Protein AF-A0A4P6ZJD6-F1 (afdb_monomer)

Sequence (108 aa):
MSRQIPISKQTSYQSIMHVIQQLHYSKIEAHVMMYLIYLIMSQGQYDQQAHDYFTFFNPQPLAKHDQVSLHTVKVAFKELLGHGDIRVNSRQHAKDQVFLVRFKVVKN

Nearest PDB structures (foldseek):
  3r0a-assembly1_A  TM=6.210E-01  e=4.632E-02  Methanosarcina mazei
  6kf9-assembly1_G  TM=4.936E-01  e=5.592E-02  Thermococcus kodakarensis KOD1
  4em0-assembly1_B  TM=5.859E-01  e=2.089E-01  Staphylococcus aureus subsp. aureus MRSA252
  5f7q-assembly1_J  TM=5.355E-01  e=1.625E-01  Listeria monocytogenes EGD-e
  2cwe-assembly1_A  TM=6.220E-01  e=8.306E-01  Pyrococcus horikoshii OT3

Structure (mmCIF, N/CA/C/O backbone):
data_AF-A0A4P6ZJD6-F1
#
_entry.id   AF-A0A4P6ZJD6-F1
#
loop_
_atom_site.group_PDB
_atom_site.id
_atom_site.type_symbol
_atom_site.label_atom_id
_atom_site.label_alt_id
_atom_site.label_comp_id
_atom_site.label_asym_id
_atom_site.label_entity_id
_atom_site.label_seq_id
_atom_site.pdbx_PDB_ins_code
_atom_site.Cartn_x
_atom_site.Cartn_y
_atom_site.Cartn_z
_atom_site.occupancy
_atom_site.B_iso_or_equiv
_atom_site.auth_seq_id
_atom_site.auth_comp_id
_atom_site.auth_asym_id
_atom_site.auth_atom_id
_atom_site.pdbx_PDB_model_num
ATOM 1 N N . MET A 1 1 ? -10.398 -12.247 -8.654 1.00 50.09 1 MET A N 1
ATOM 2 C CA . MET A 1 1 ? -9.605 -11.481 -9.643 1.00 50.09 1 MET A CA 1
ATOM 3 C C . MET A 1 1 ? -8.800 -10.442 -8.879 1.00 50.09 1 MET A C 1
ATOM 5 O O . MET A 1 1 ? -9.388 -9.789 -8.030 1.00 50.09 1 MET A O 1
ATOM 9 N N . SER A 1 2 ? -7.490 -10.339 -9.118 1.00 57.69 2 SER A N 1
ATOM 10 C CA . SER A 1 2 ? -6.638 -9.299 -8.510 1.00 57.69 2 SER A CA 1
ATOM 11 C C . SER A 1 2 ? -6.922 -7.961 -9.195 1.00 57.69 2 SER A C 1
ATOM 13 O O . SER A 1 2 ? -7.008 -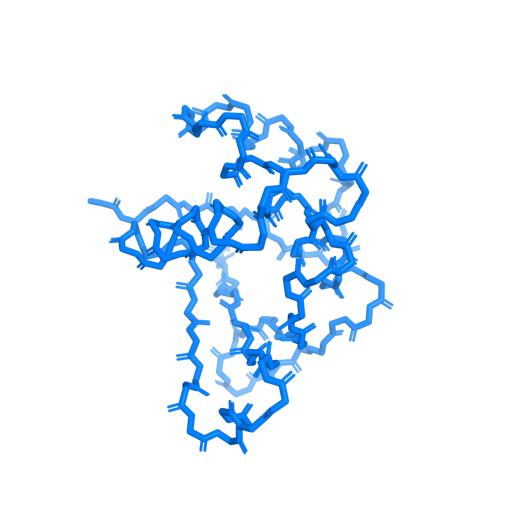7.929 -10.427 1.00 57.69 2 SER A O 1
ATOM 15 N N . ARG A 1 3 ? -7.124 -6.888 -8.421 1.00 68.62 3 ARG A N 1
ATOM 16 C CA . ARG A 1 3 ? -7.333 -5.544 -8.972 1.00 68.62 3 ARG A CA 1
ATOM 17 C C . ARG A 1 3 ? -5.952 -4.961 -9.271 1.00 68.62 3 ARG A C 1
ATOM 19 O O . ARG A 1 3 ? -5.013 -5.126 -8.499 1.00 68.62 3 ARG A O 1
ATOM 26 N N . GLN A 1 4 ? -5.796 -4.330 -10.429 1.00 67.94 4 GLN A N 1
ATOM 27 C CA . GLN A 1 4 ? -4.508 -3.786 -10.858 1.00 67.94 4 GLN A CA 1
ATOM 28 C C . GLN A 1 4 ? -4.497 -2.271 -10.677 1.00 67.94 4 GLN A C 1
ATOM 30 O O . GLN A 1 4 ? -5.381 -1.582 -11.180 1.00 67.94 4 GLN A O 1
ATOM 35 N N . ILE A 1 5 ? -3.485 -1.758 -9.976 1.00 71.25 5 ILE A N 1
ATOM 36 C CA . ILE A 1 5 ? -3.247 -0.320 -9.834 1.00 71.25 5 ILE A CA 1
ATOM 37 C C . ILE A 1 5 ? -2.017 0.022 -10.680 1.00 71.25 5 ILE A C 1
ATOM 39 O O . ILE A 1 5 ? -0.925 -0.465 -10.376 1.00 71.25 5 ILE A O 1
ATOM 43 N N . PRO A 1 6 ? -2.156 0.830 -11.744 1.00 68.69 6 PRO A N 1
ATOM 44 C CA . PRO A 1 6 ? -1.021 1.240 -12.552 1.00 68.69 6 PRO A CA 1
ATOM 45 C C . PRO A 1 6 ? -0.162 2.215 -11.740 1.00 68.69 6 PRO A C 1
ATOM 47 O O . PRO A 1 6 ? -0.553 3.355 -11.501 1.00 68.69 6 PRO A O 1
ATOM 50 N N . ILE A 1 7 ? 1.005 1.754 -11.289 1.00 68.06 7 ILE A N 1
ATOM 51 C CA . ILE A 1 7 ? 1.984 2.585 -10.585 1.00 68.06 7 ILE A CA 1
ATOM 52 C C . ILE A 1 7 ? 3.245 2.664 -11.439 1.00 68.06 7 ILE A C 1
ATOM 54 O O . ILE A 1 7 ? 3.903 1.660 -11.706 1.00 68.06 7 ILE A O 1
ATOM 58 N N . SER A 1 8 ? 3.599 3.881 -11.836 1.00 68.75 8 SER A N 1
ATOM 59 C CA . SER A 1 8 ? 4.893 4.224 -12.423 1.00 68.75 8 SER A CA 1
ATOM 60 C C . SER A 1 8 ? 5.332 5.590 -11.900 1.00 68.75 8 SER A C 1
ATOM 62 O O . SER A 1 8 ? 4.492 6.395 -11.498 1.00 68.75 8 SER A O 1
ATOM 64 N N . LYS A 1 9 ? 6.633 5.906 -11.967 1.00 64.19 9 LYS A N 1
ATOM 65 C CA . LYS A 1 9 ? 7.137 7.255 -11.626 1.00 64.19 9 LYS A CA 1
ATOM 66 C C . LYS A 1 9 ? 6.529 8.385 -12.477 1.00 64.19 9 LYS A C 1
ATOM 68 O O . 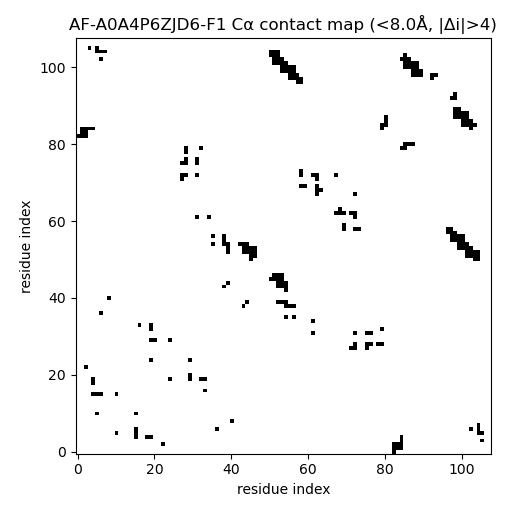LYS A 1 9 ? 6.669 9.545 -12.115 1.00 64.19 9 LYS A O 1
ATOM 73 N N . GLN A 1 10 ? 5.886 8.058 -13.599 1.00 69.06 10 GLN A N 1
ATOM 74 C CA . GLN A 1 10 ? 5.221 9.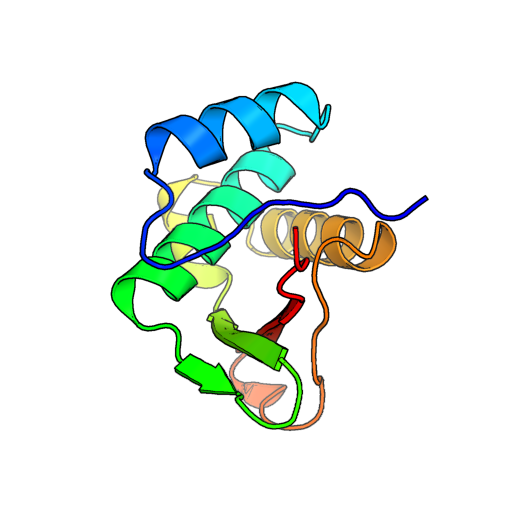019 -14.485 1.00 69.06 10 GLN A CA 1
ATOM 75 C C . GLN A 1 10 ? 3.721 9.160 -14.192 1.00 69.06 10 GLN A C 1
ATOM 77 O O . GLN A 1 10 ? 3.0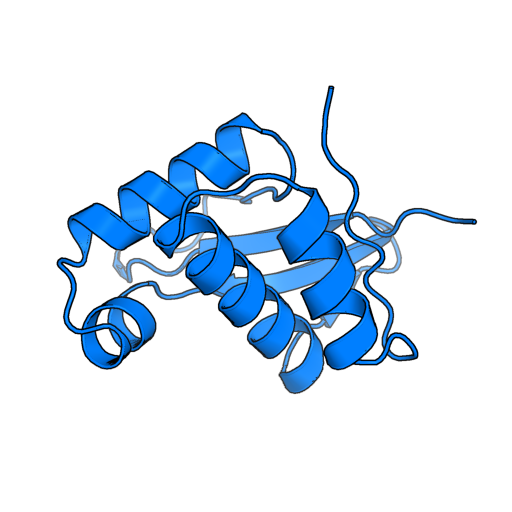85 10.088 -14.684 1.00 69.06 10 GLN A O 1
ATOM 82 N N . THR A 1 11 ? 3.138 8.245 -13.411 1.00 73.12 11 THR A N 1
ATOM 83 C CA . THR A 1 11 ? 1.707 8.287 -13.106 1.00 73.12 11 THR A CA 1
ATOM 84 C C . THR A 1 11 ? 1.455 9.380 -12.074 1.00 73.12 11 THR A C 1
ATOM 86 O O . THR A 1 11 ? 2.058 9.381 -11.001 1.00 73.12 11 THR A O 1
ATOM 89 N N . SER A 1 12 ? 0.568 10.325 -12.387 1.00 81.62 12 SER A N 1
ATOM 90 C CA . SER A 1 12 ? 0.230 11.391 -11.442 1.00 81.62 12 SER A CA 1
ATOM 91 C C . SER A 1 12 ? -0.527 10.831 -10.233 1.00 81.62 12 SER A C 1
ATOM 93 O O . SER A 1 12 ? -1.332 9.906 -10.364 1.00 81.62 12 SER A O 1
ATOM 95 N N . TYR A 1 13 ? -0.332 11.434 -9.060 1.00 79.94 13 TYR A N 1
ATOM 96 C CA . TYR A 1 13 ? -1.055 11.053 -7.841 1.00 79.94 13 TYR A CA 1
ATOM 97 C C . TYR A 1 13 ? -2.584 11.128 -8.020 1.00 79.94 13 TYR A C 1
ATOM 99 O O . TYR A 1 13 ? -3.313 10.256 -7.554 1.00 79.94 13 TYR A O 1
ATOM 107 N N . GLN A 1 14 ? -3.070 12.129 -8.763 1.00 80.81 14 GLN A N 1
ATOM 108 C CA . GLN A 1 14 ? -4.493 12.310 -9.058 1.00 80.81 14 GLN A CA 1
ATOM 109 C C . GLN A 1 14 ? -5.057 11.183 -9.937 1.00 80.81 14 GLN A C 1
ATOM 111 O O . GLN A 1 14 ? -6.157 10.696 -9.676 1.00 80.81 14 GLN A O 1
ATOM 116 N N . SER A 1 15 ? -4.289 10.715 -10.928 1.00 83.38 15 SER A N 1
ATOM 117 C CA . SER A 1 15 ? -4.660 9.554 -11.750 1.00 83.38 15 SER A CA 1
ATOM 118 C C . SER A 1 15 ? -4.804 8.292 -10.897 1.00 83.38 15 SER A C 1
ATOM 120 O O . SER A 1 15 ? -5.765 7.543 -11.059 1.00 83.38 15 SER A O 1
ATOM 122 N N . ILE A 1 16 ? -3.879 8.074 -9.956 1.00 82.75 16 ILE A N 1
ATOM 123 C CA . ILE A 1 16 ? -3.914 6.907 -9.066 1.00 82.75 16 ILE A CA 1
ATOM 124 C C . ILE A 1 16 ? -5.106 6.989 -8.101 1.00 82.75 16 ILE A C 1
ATOM 126 O O . ILE A 1 16 ? -5.801 5.993 -7.894 1.00 82.75 16 ILE A O 1
ATOM 130 N N . MET A 1 17 ? -5.393 8.180 -7.565 1.00 82.12 17 MET A N 1
ATOM 131 C CA . MET A 1 17 ? -6.548 8.409 -6.694 1.00 82.12 17 MET A CA 1
ATOM 132 C C . MET A 1 17 ? -7.869 8.061 -7.395 1.00 82.12 17 MET A C 1
ATOM 134 O O . MET A 1 17 ? -8.720 7.406 -6.797 1.00 82.12 17 MET A O 1
ATOM 138 N N . HIS A 1 18 ? -8.021 8.437 -8.669 1.00 86.06 18 HIS A N 1
ATOM 139 C CA . HIS A 1 18 ? -9.209 8.107 -9.457 1.00 86.06 18 HIS A CA 1
ATOM 140 C C . HIS A 1 18 ? -9.372 6.592 -9.661 1.00 86.06 18 HIS A C 1
ATOM 142 O O . HIS A 1 18 ? -10.471 6.068 -9.496 1.00 86.06 18 HIS A O 1
ATOM 148 N N . VAL A 1 19 ? -8.286 5.864 -9.954 1.00 84.12 19 VAL A N 1
ATOM 149 C CA . VAL A 1 19 ? -8.333 4.392 -10.053 1.00 84.12 19 VAL A CA 1
ATOM 150 C C . VAL A 1 19 ? -8.784 3.782 -8.727 1.00 84.12 19 VAL A C 1
ATOM 152 O O . VAL A 1 19 ? -9.707 2.978 -8.707 1.00 84.12 19 VAL A O 1
ATOM 155 N N . ILE A 1 20 ? -8.201 4.205 -7.603 1.00 85.12 20 ILE A N 1
ATOM 156 C CA . ILE A 1 20 ? -8.545 3.690 -6.267 1.00 85.12 20 ILE A CA 1
ATOM 157 C C . ILE A 1 20 ? -10.019 3.905 -5.924 1.00 85.12 20 ILE A C 1
ATOM 159 O O . ILE A 1 20 ? -10.638 3.017 -5.339 1.00 85.12 20 ILE A O 1
ATOM 163 N N . GLN A 1 21 ? -10.605 5.034 -6.327 1.00 84.38 21 GLN A N 1
ATOM 164 C CA . GLN A 1 21 ? -12.034 5.301 -6.140 1.00 84.38 21 GLN A CA 1
ATOM 165 C C . GLN A 1 21 ? -12.929 4.317 -6.911 1.00 84.38 21 GLN A C 1
ATOM 167 O O . GLN A 1 21 ? -13.987 3.938 -6.413 1.00 84.38 21 GLN A O 1
ATOM 172 N N . GLN A 1 22 ? -12.499 3.857 -8.089 1.00 85.81 22 GLN A N 1
ATOM 173 C CA . GLN A 1 22 ? -13.230 2.871 -8.896 1.00 85.81 22 GLN A CA 1
ATOM 174 C C . GLN A 1 22 ? -13.099 1.439 -8.363 1.00 85.81 22 GLN A C 1
ATOM 176 O O . GLN A 1 22 ? -13.886 0.570 -8.728 1.00 85.81 22 GLN A O 1
ATOM 181 N N . LEU A 1 23 ? -12.125 1.175 -7.487 1.00 83.94 23 LEU A N 1
ATOM 182 C CA . LEU A 1 23 ? -11.877 -0.161 -6.950 1.00 83.94 23 LEU A CA 1
ATOM 183 C C . LEU A 1 23 ? -12.800 -0.535 -5.785 1.00 83.94 23 LEU A C 1
ATOM 185 O O . LEU A 1 23 ? -12.623 -1.614 -5.236 1.00 83.94 23 LEU A O 1
ATOM 189 N N . HIS A 1 24 ? -13.791 0.291 -5.430 1.00 87.94 24 HIS A N 1
ATOM 190 C CA . HIS A 1 24 ? -14.790 0.006 -4.385 1.00 87.94 24 HIS A CA 1
ATOM 191 C C . HIS A 1 24 ? -14.189 -0.413 -3.028 1.00 87.94 24 HIS A C 1
ATOM 193 O O . HIS A 1 24 ? -14.752 -1.247 -2.321 1.00 87.94 24 HIS A O 1
ATOM 199 N N . TYR A 1 25 ? -13.036 0.145 -2.664 1.00 88.69 25 TYR A N 1
ATOM 200 C CA . TYR A 1 25 ? -12.435 -0.081 -1.352 1.00 88.69 25 TYR A CA 1
ATOM 201 C C . TYR A 1 25 ? -13.277 0.520 -0.228 1.00 88.69 25 TYR A C 1
ATOM 203 O O . TYR A 1 25 ? -13.944 1.547 -0.405 1.00 88.69 25 TYR A O 1
ATOM 211 N N . SER A 1 26 ? -13.176 -0.063 0.969 1.00 91.75 26 SER A N 1
ATOM 212 C CA . SER A 1 26 ? -13.619 0.638 2.174 1.00 91.75 26 SER A CA 1
ATOM 213 C C . SER A 1 26 ? -12.807 1.927 2.368 1.00 91.75 26 SER A C 1
ATOM 215 O O . SER A 1 26 ? -11.687 2.067 1.868 1.00 91.75 26 SER A O 1
ATOM 217 N N . LYS A 1 27 ? -13.343 2.894 3.127 1.00 91.19 27 LYS A N 1
ATOM 218 C CA . LYS A 1 27 ? -12.648 4.171 3.377 1.00 91.19 27 LYS A CA 1
ATOM 219 C C . LYS A 1 27 ? -11.225 3.955 3.911 1.00 91.19 27 LYS A C 1
ATOM 221 O O . LYS A 1 27 ? -10.293 4.618 3.468 1.00 91.19 27 LYS A O 1
ATOM 226 N N . ILE A 1 28 ? -11.059 3.009 4.838 1.00 93.12 28 ILE A N 1
ATOM 227 C CA . ILE A 1 28 ? -9.757 2.726 5.445 1.00 93.12 28 ILE A CA 1
ATOM 228 C C . ILE A 1 28 ? -8.820 1.968 4.496 1.00 93.12 28 ILE A C 1
ATOM 230 O O . ILE A 1 28 ? -7.634 2.277 4.456 1.00 93.12 28 ILE A O 1
ATOM 234 N N . GLU A 1 29 ? -9.324 1.035 3.683 1.00 93.06 29 GLU A N 1
ATOM 235 C CA . GLU A 1 29 ? -8.531 0.375 2.634 1.00 93.06 29 GLU A CA 1
ATOM 236 C C . GLU A 1 29 ? -8.008 1.385 1.614 1.00 93.06 29 GLU A C 1
ATOM 238 O O . GLU A 1 29 ? -6.825 1.359 1.279 1.00 93.06 29 GLU A O 1
ATOM 243 N N . ALA A 1 30 ? -8.860 2.316 1.172 1.00 91.19 30 ALA A N 1
ATOM 244 C CA . ALA A 1 30 ? -8.462 3.375 0.255 1.00 91.19 30 ALA A CA 1
ATOM 245 C C . ALA A 1 30 ? -7.343 4.234 0.860 1.00 91.19 30 ALA A C 1
ATOM 247 O O . ALA A 1 30 ? -6.344 4.492 0.195 1.00 91.19 30 ALA A O 1
ATOM 248 N N . HIS A 1 31 ? -7.458 4.623 2.132 1.00 93.19 31 HIS A N 1
ATOM 249 C CA . HIS A 1 31 ? -6.420 5.389 2.826 1.00 93.19 31 HIS A CA 1
ATOM 250 C C . HIS A 1 31 ? -5.106 4.611 2.970 1.00 93.19 31 HIS A C 1
ATOM 252 O O . HIS A 1 31 ? -4.039 5.158 2.687 1.00 93.19 31 HIS A O 1
ATOM 258 N N . VAL A 1 32 ? -5.164 3.327 3.345 1.00 94.00 32 VAL A N 1
ATOM 259 C CA . VAL A 1 32 ? -3.978 2.458 3.404 1.00 94.00 32 VAL A CA 1
ATOM 260 C C . VAL A 1 32 ? -3.321 2.364 2.032 1.00 94.00 32 VAL A C 1
ATOM 262 O O . VAL A 1 32 ? -2.111 2.548 1.924 1.00 94.00 32 VAL A O 1
ATOM 265 N N . MET A 1 33 ? -4.102 2.135 0.978 1.00 92.25 33 MET A N 1
ATOM 266 C CA . MET A 1 33 ? -3.591 2.032 -0.384 1.00 92.25 33 MET A CA 1
ATOM 267 C C . MET A 1 33 ? -2.940 3.345 -0.846 1.00 92.25 33 MET A C 1
ATOM 269 O O . MET A 1 33 ? -1.801 3.335 -1.313 1.00 92.25 33 MET A O 1
ATOM 273 N N . MET A 1 34 ? -3.608 4.484 -0.642 1.00 90.75 34 MET A N 1
ATOM 274 C CA . MET A 1 34 ? -3.067 5.813 -0.959 1.00 90.75 34 MET A CA 1
ATOM 275 C C . MET A 1 34 ? -1.767 6.096 -0.199 1.00 90.75 34 MET A C 1
ATOM 277 O O . MET A 1 34 ? -0.809 6.607 -0.782 1.00 90.75 34 MET A O 1
ATOM 281 N N . TYR A 1 35 ? -1.698 5.726 1.082 1.00 93.00 35 TYR A N 1
ATOM 282 C CA . TYR A 1 35 ? -0.486 5.886 1.877 1.00 93.00 35 TYR A CA 1
ATOM 283 C C . TYR A 1 35 ? 0.661 5.014 1.354 1.00 93.00 35 TYR A C 1
ATOM 285 O O . TYR A 1 35 ? 1.786 5.491 1.222 1.00 93.00 35 TYR A O 1
ATOM 293 N N . LEU A 1 36 ? 0.391 3.764 0.973 1.00 91.62 36 LEU A N 1
ATOM 294 C CA . LEU A 1 36 ? 1.398 2.898 0.360 1.00 91.62 36 LEU A CA 1
ATOM 295 C C . LEU A 1 36 ? 1.910 3.457 -0.976 1.00 91.62 36 LEU A C 1
ATOM 297 O O . LEU A 1 36 ? 3.114 3.429 -1.221 1.00 91.62 36 LEU A O 1
ATOM 301 N N . ILE A 1 37 ? 1.035 4.016 -1.815 1.00 88.56 37 ILE A N 1
ATOM 302 C CA . ILE A 1 37 ? 1.437 4.695 -3.057 1.00 88.56 37 ILE A CA 1
ATOM 303 C C . ILE A 1 37 ? 2.307 5.908 -2.768 1.00 88.56 37 ILE A C 1
ATOM 305 O O . ILE A 1 37 ? 3.346 6.069 -3.404 1.00 88.56 37 ILE A O 1
ATOM 309 N N . TYR A 1 38 ? 1.936 6.731 -1.787 1.00 89.31 38 TYR A N 1
ATOM 310 C CA . TYR A 1 38 ? 2.766 7.851 -1.357 1.00 89.31 38 TYR A CA 1
ATOM 311 C C . TYR A 1 38 ? 4.172 7.381 -0.949 1.00 89.31 38 TYR A C 1
ATOM 313 O O . TYR A 1 38 ? 5.167 7.969 -1.376 1.00 89.31 38 TYR A O 1
ATOM 321 N N . LEU A 1 39 ? 4.276 6.286 -0.189 1.00 90.81 39 LEU A N 1
ATOM 322 C CA . LEU A 1 39 ? 5.562 5.697 0.196 1.00 90.81 39 LEU A CA 1
ATOM 323 C C . LEU A 1 39 ? 6.342 5.154 -1.011 1.00 90.81 39 LEU A C 1
ATOM 325 O O . LEU A 1 39 ? 7.565 5.260 -1.041 1.00 90.81 39 LEU A O 1
ATOM 329 N N . ILE A 1 40 ? 5.672 4.587 -2.015 1.00 88.12 40 ILE A N 1
ATOM 330 C CA . ILE A 1 40 ? 6.322 4.133 -3.253 1.00 88.12 40 ILE A CA 1
ATOM 331 C C . ILE A 1 40 ? 6.836 5.318 -4.078 1.00 88.12 40 ILE A C 1
ATOM 333 O O . ILE A 1 40 ? 7.964 5.286 -4.563 1.00 88.12 40 ILE A O 1
ATOM 337 N N . MET A 1 41 ? 6.041 6.377 -4.222 1.00 84.06 41 MET A N 1
ATOM 338 C CA . MET A 1 41 ? 6.410 7.550 -5.019 1.00 84.06 41 MET A CA 1
ATOM 339 C C . MET A 1 41 ? 7.521 8.381 -4.366 1.00 84.06 41 MET A C 1
ATOM 341 O O . MET A 1 41 ? 8.368 8.916 -5.077 1.00 84.06 41 MET A O 1
ATOM 345 N N . SER A 1 42 ? 7.529 8.487 -3.033 1.00 87.19 42 SER A N 1
ATOM 346 C CA . SER A 1 42 ? 8.504 9.302 -2.292 1.00 87.19 42 SER A CA 1
ATOM 347 C C . SER A 1 42 ? 9.828 8.583 -2.026 1.00 87.19 42 SER A C 1
ATOM 349 O O . SER A 1 42 ? 10.888 9.187 -2.164 1.00 87.19 42 SER A O 1
ATOM 351 N N . GLN A 1 43 ? 9.780 7.302 -1.653 1.00 88.12 43 GLN A N 1
ATOM 352 C CA . GLN A 1 43 ? 10.951 6.547 -1.183 1.00 88.12 43 GLN A CA 1
ATOM 353 C C . GLN A 1 43 ? 11.009 5.104 -1.708 1.00 88.12 43 GLN A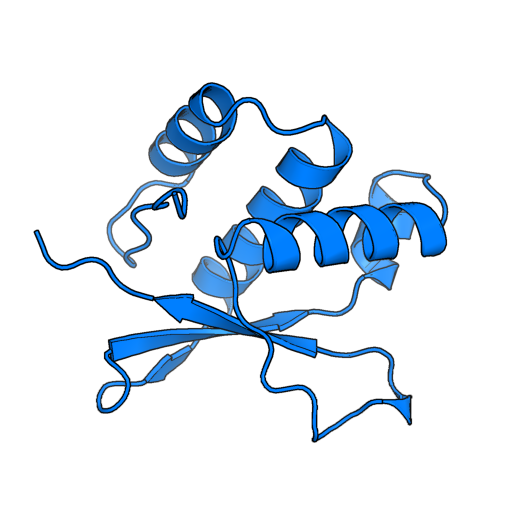 C 1
ATOM 355 O O . GLN A 1 43 ? 11.870 4.328 -1.293 1.00 88.12 43 GLN A O 1
ATOM 360 N N . GLY A 1 44 ? 10.091 4.715 -2.596 1.00 88.88 44 GLY A N 1
ATOM 361 C CA . GLY A 1 44 ? 10.043 3.368 -3.147 1.00 88.88 44 GLY A CA 1
ATOM 362 C C . GLY A 1 44 ? 11.240 3.061 -4.039 1.00 88.88 44 GLY A C 1
ATOM 363 O O . GLY A 1 44 ? 11.748 3.912 -4.774 1.00 88.88 44 GLY A O 1
ATOM 364 N N . GLN A 1 45 ? 11.667 1.806 -3.998 1.00 90.31 45 GLN A N 1
ATOM 365 C CA . GLN A 1 45 ? 12.709 1.267 -4.862 1.00 90.31 45 GLN A CA 1
ATOM 366 C C . GLN A 1 45 ? 12.078 0.397 -5.947 1.00 90.31 45 GLN A C 1
ATOM 368 O O . GLN A 1 45 ? 10.995 -0.156 -5.764 1.00 90.31 45 GLN A O 1
ATOM 373 N N . TYR A 1 46 ? 12.742 0.308 -7.096 1.00 88.44 46 TYR A N 1
ATOM 374 C CA . TYR A 1 46 ? 12.311 -0.532 -8.208 1.00 88.44 4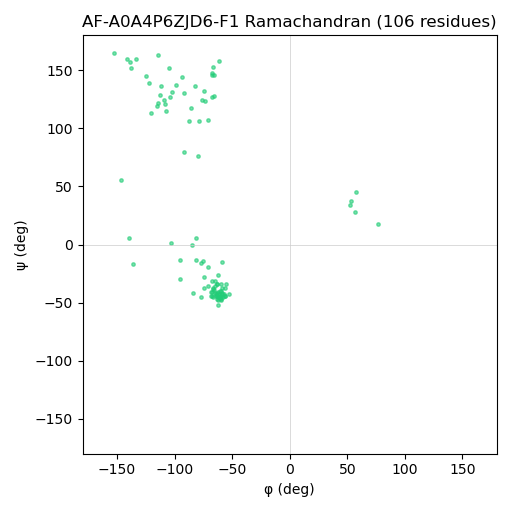6 TYR A CA 1
ATOM 375 C C . TYR A 1 46 ? 13.251 -1.727 -8.335 1.00 88.44 46 TYR A C 1
ATOM 377 O O . TYR A 1 46 ? 14.453 -1.548 -8.536 1.00 88.44 46 TYR A O 1
ATOM 385 N N . ASP A 1 47 ? 12.703 -2.931 -8.222 1.00 88.38 47 ASP A N 1
ATOM 386 C CA . ASP A 1 47 ? 13.419 -4.177 -8.459 1.00 88.38 47 ASP A CA 1
ATOM 387 C C . ASP A 1 47 ? 13.325 -4.525 -9.949 1.00 88.38 47 ASP A C 1
ATOM 389 O O . ASP A 1 47 ? 12.279 -4.938 -10.455 1.00 88.38 47 ASP A O 1
ATOM 393 N N . GLN A 1 48 ? 14.434 -4.352 -10.670 1.00 84.81 48 GLN A N 1
ATOM 394 C CA . GLN A 1 48 ? 14.492 -4.643 -12.103 1.00 84.81 48 GLN A CA 1
ATOM 395 C C . GLN A 1 48 ? 14.302 -6.134 -12.412 1.00 84.81 48 GLN A C 1
ATOM 397 O O . GLN A 1 48 ? 13.755 -6.458 -13.466 1.00 84.81 48 GLN A O 1
ATOM 402 N N . GLN A 1 49 ? 14.737 -7.030 -11.518 1.00 84.81 49 GLN A N 1
ATOM 403 C CA . GLN A 1 49 ? 14.650 -8.477 -11.724 1.00 84.81 49 GLN A CA 1
ATOM 404 C C . GLN A 1 49 ? 13.223 -8.973 -11.490 1.00 84.81 49 GLN A C 1
ATOM 406 O O . GLN A 1 49 ? 12.693 -9.740 -12.294 1.00 84.81 49 GLN A O 1
ATOM 411 N N . ALA A 1 50 ? 12.589 -8.515 -10.408 1.00 83.19 50 ALA A N 1
ATOM 412 C CA . ALA A 1 50 ? 11.214 -8.888 -10.078 1.00 83.19 50 ALA A CA 1
ATOM 413 C C . ALA A 1 50 ? 10.153 -8.077 -10.841 1.00 83.19 50 ALA A C 1
ATOM 415 O O . ALA A 1 50 ? 8.986 -8.476 -10.869 1.00 83.19 50 ALA A O 1
ATOM 416 N N . HIS A 1 51 ? 10.553 -6.972 -11.477 1.00 84.12 51 HIS A N 1
ATOM 417 C CA . HIS A 1 51 ? 9.667 -6.050 -12.185 1.00 84.12 51 HIS A CA 1
ATOM 418 C C . HIS A 1 51 ? 8.566 -5.481 -11.269 1.00 84.12 51 HIS A C 1
ATOM 420 O O . HIS A 1 51 ? 7.381 -5.452 -11.615 1.00 84.12 51 HIS A O 1
ATOM 426 N N . ASP A 1 52 ? 8.951 -5.060 -10.062 1.00 87.12 52 ASP A N 1
ATOM 427 C CA . ASP A 1 52 ? 8.046 -4.497 -9.062 1.00 87.12 52 ASP A CA 1
ATOM 428 C C . ASP A 1 52 ? 8.637 -3.281 -8.337 1.00 87.12 52 ASP A C 1
ATOM 430 O O . ASP A 1 52 ? 9.848 -3.061 -8.298 1.00 87.12 52 ASP A O 1
ATOM 434 N N . TYR A 1 53 ? 7.751 -2.444 -7.794 1.00 88.50 53 TYR A N 1
ATOM 435 C CA . TYR A 1 53 ? 8.133 -1.408 -6.840 1.00 88.50 53 TYR A CA 1
ATOM 436 C C . TYR A 1 53 ? 7.967 -1.935 -5.422 1.00 88.50 53 TYR A C 1
ATOM 438 O O . TYR A 1 53 ? 7.006 -2.648 -5.132 1.00 88.50 53 TYR A O 1
ATOM 446 N N . PHE A 1 54 ? 8.855 -1.541 -4.515 1.00 90.56 54 PHE A N 1
ATOM 447 C CA . PHE A 1 54 ? 8.765 -1.928 -3.117 1.00 90.56 54 PHE A CA 1
ATOM 448 C C . PHE A 1 54 ? 9.082 -0.787 -2.155 1.00 90.56 54 PHE A C 1
ATOM 450 O O . PHE A 1 54 ? 9.830 0.137 -2.472 1.00 90.56 54 PHE A O 1
ATOM 457 N N . THR A 1 55 ? 8.486 -0.852 -0.967 1.00 91.88 55 THR A N 1
ATOM 458 C CA . THR A 1 55 ? 8.700 0.110 0.121 1.00 91.88 55 THR A CA 1
ATOM 459 C C . THR A 1 55 ? 8.463 -0.546 1.480 1.00 91.88 55 THR A C 1
ATOM 461 O O . THR A 1 55 ? 7.864 -1.620 1.572 1.00 91.88 55 THR A O 1
ATOM 464 N N . PHE A 1 56 ? 8.923 0.104 2.545 1.00 91.44 56 PHE A N 1
ATOM 465 C CA . PHE A 1 56 ? 8.630 -0.304 3.914 1.00 91.44 56 PHE A CA 1
ATOM 466 C C . PHE A 1 56 ? 7.387 0.420 4.427 1.00 91.44 56 PHE A C 1
ATOM 468 O O . PHE A 1 56 ? 7.286 1.642 4.344 1.00 91.44 56 PHE A O 1
ATOM 475 N N . PHE A 1 57 ? 6.455 -0.339 4.991 1.00 91.75 57 PHE A N 1
ATOM 476 C CA . PHE A 1 57 ? 5.208 0.155 5.551 1.00 91.75 57 PHE A CA 1
ATOM 477 C C . PHE A 1 57 ? 5.172 -0.064 7.061 1.00 91.75 57 PHE A C 1
ATOM 479 O O . PHE A 1 57 ? 5.236 -1.199 7.529 1.00 91.75 57 PHE A O 1
ATOM 486 N N . ASN A 1 58 ? 5.017 1.021 7.817 1.00 92.62 58 ASN A N 1
ATOM 487 C CA . ASN A 1 58 ? 4.634 0.984 9.224 1.00 92.62 58 ASN A CA 1
ATOM 488 C C . ASN A 1 58 ? 3.187 1.511 9.332 1.00 92.62 58 ASN A C 1
ATOM 490 O O . ASN A 1 58 ? 2.931 2.629 8.886 1.00 92.62 58 ASN A O 1
ATOM 494 N N . PRO A 1 59 ? 2.235 0.757 9.909 1.00 92.25 59 PRO A N 1
ATOM 495 C CA . PRO A 1 59 ? 0.847 1.202 10.043 1.00 92.25 59 PRO A CA 1
ATOM 496 C C . PRO A 1 59 ? 0.616 2.253 11.145 1.00 92.25 59 PRO A C 1
ATOM 498 O O . PRO A 1 59 ? -0.445 2.876 11.168 1.00 92.25 59 PRO A O 1
ATOM 501 N N . GLN A 1 60 ? 1.566 2.473 12.062 1.00 92.88 60 GLN A N 1
ATOM 502 C CA . GLN A 1 60 ? 1.391 3.394 13.196 1.00 92.88 60 GLN A CA 1
ATOM 503 C C . GLN A 1 60 ? 1.192 4.865 12.791 1.00 92.88 60 GLN A C 1
ATOM 505 O O . GLN A 1 60 ? 0.266 5.483 13.324 1.00 92.88 60 GLN A O 1
ATOM 510 N N . PRO A 1 61 ? 1.991 5.454 11.872 1.00 93.00 61 PRO A N 1
ATOM 511 C CA . PRO A 1 61 ? 1.801 6.846 11.470 1.00 93.00 61 PRO A CA 1
ATOM 512 C C . PRO A 1 61 ? 0.423 7.088 10.851 1.00 93.00 61 PRO A C 1
ATOM 514 O O . PRO A 1 61 ? -0.221 8.080 11.180 1.00 93.00 61 PRO A O 1
ATOM 517 N N . LEU A 1 62 ? -0.058 6.151 10.026 1.00 94.00 62 LEU A N 1
ATOM 518 C CA . LEU A 1 62 ? -1.378 6.242 9.405 1.00 94.00 62 LEU A CA 1
ATOM 519 C C . LEU A 1 62 ? -2.503 6.123 10.440 1.00 94.00 62 LEU A C 1
ATOM 521 O O . LEU A 1 62 ? -3.426 6.928 10.424 1.00 94.00 62 LEU A O 1
ATOM 525 N N . ALA A 1 63 ? -2.400 5.180 11.384 1.00 94.12 63 ALA A N 1
ATOM 526 C CA . ALA A 1 63 ? -3.376 5.044 12.468 1.00 94.12 63 ALA A CA 1
ATOM 527 C C . ALA A 1 63 ? -3.506 6.341 13.286 1.00 94.12 63 ALA A C 1
ATOM 529 O O . ALA A 1 63 ? -4.614 6.778 13.593 1.00 94.12 63 ALA A O 1
ATOM 530 N N . LYS A 1 64 ? -2.370 6.987 13.589 1.00 94.56 64 LYS A N 1
ATOM 531 C CA . LYS A 1 64 ? -2.333 8.276 14.291 1.00 94.56 64 LYS A CA 1
ATOM 532 C C . LYS A 1 64 ? -2.938 9.407 13.454 1.00 94.56 64 LYS A C 1
ATOM 534 O O . LYS A 1 64 ? -3.703 10.196 13.996 1.00 94.56 64 LYS A O 1
ATOM 539 N N . HIS A 1 65 ? -2.589 9.488 12.170 1.00 93.12 65 HIS A N 1
ATOM 540 C CA . HIS A 1 65 ? -3.099 10.510 11.253 1.00 93.12 65 HIS A CA 1
ATOM 541 C C . HIS A 1 65 ? -4.623 10.430 11.103 1.00 93.12 65 HIS A C 1
ATOM 543 O O . HIS A 1 65 ? -5.314 11.436 11.241 1.00 93.12 65 HIS A O 1
ATOM 549 N N . ASP A 1 66 ? -5.146 9.222 10.905 1.00 92.25 66 ASP A N 1
ATOM 550 C CA . ASP A 1 66 ? -6.570 8.989 10.658 1.00 92.25 66 ASP A CA 1
ATOM 551 C C . ASP A 1 66 ? -7.401 8.886 11.946 1.00 92.25 66 ASP A C 1
ATOM 553 O O . ASP A 1 66 ? -8.615 8.706 11.878 1.00 92.25 66 ASP A O 1
ATOM 557 N N . GLN A 1 67 ? -6.764 9.005 13.117 1.00 95.44 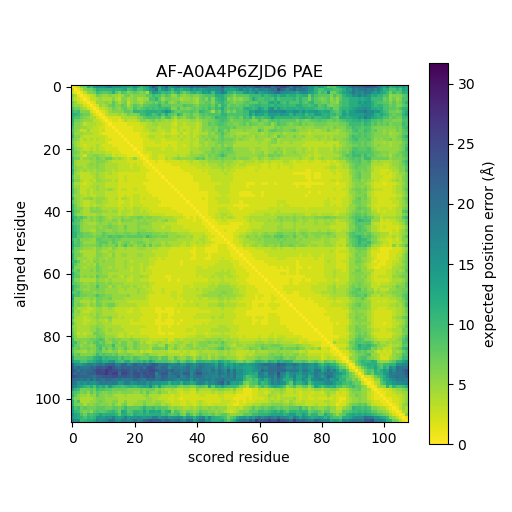67 GLN A N 1
ATOM 558 C CA . GLN A 1 67 ? -7.394 8.869 14.436 1.00 95.44 67 GLN A CA 1
ATOM 559 C C . GLN A 1 67 ? -8.168 7.547 14.593 1.00 95.44 67 GLN A C 1
ATOM 561 O O . GLN A 1 67 ? -9.226 7.488 15.219 1.00 95.44 67 GLN A O 1
ATOM 566 N N . VAL A 1 68 ? -7.629 6.462 14.032 1.00 94.81 68 VAL A N 1
ATOM 567 C CA . VAL A 1 68 ? -8.198 5.110 14.118 1.00 94.81 68 VAL A CA 1
ATOM 568 C C . VAL A 1 68 ? -7.273 4.183 14.897 1.00 94.81 68 VAL A C 1
ATOM 570 O O . VAL A 1 68 ? -6.084 4.446 15.081 1.00 94.81 68 VAL A O 1
ATOM 573 N N . SER A 1 69 ? -7.803 3.045 15.345 1.00 96.25 69 SER A N 1
ATOM 574 C CA . SER A 1 69 ? -6.970 2.056 16.023 1.00 96.25 6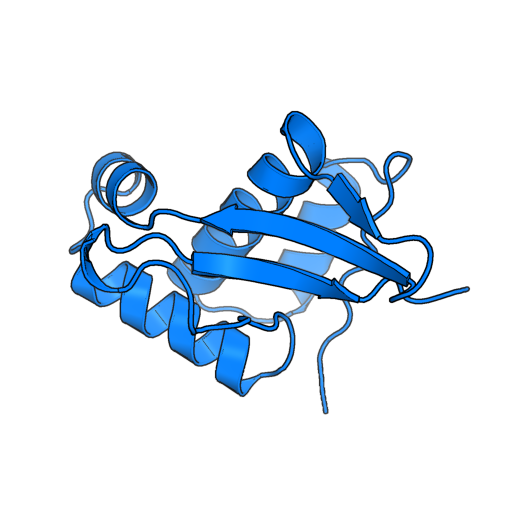9 SER A CA 1
ATOM 575 C C . SER A 1 69 ? -5.933 1.453 15.066 1.00 96.25 69 SER A C 1
ATOM 577 O O . SER A 1 69 ? -6.209 1.188 13.892 1.00 96.25 69 SER A O 1
ATOM 579 N N . LEU A 1 70 ? -4.745 1.140 15.594 1.00 93.19 70 LEU A N 1
ATOM 580 C CA . LEU A 1 70 ? -3.717 0.400 14.856 1.00 93.19 70 LEU A CA 1
ATOM 581 C C . LEU A 1 70 ? -4.244 -0.942 14.322 1.00 93.19 70 LEU A C 1
ATOM 583 O O . LEU A 1 70 ? -3.838 -1.396 13.253 1.00 93.19 70 LEU A O 1
ATOM 587 N N . HIS A 1 71 ? -5.152 -1.575 15.069 1.00 94.25 71 HIS A N 1
ATOM 588 C CA . HIS A 1 71 ? -5.800 -2.814 14.662 1.00 94.25 71 HIS A CA 1
ATOM 589 C C . HIS A 1 71 ? -6.627 -2.621 13.384 1.00 94.25 71 HIS A C 1
ATOM 591 O O . HIS A 1 71 ? -6.476 -3.403 12.451 1.00 94.25 71 HIS A O 1
ATOM 597 N N . THR A 1 72 ? -7.410 -1.543 13.293 1.00 95.06 72 THR A N 1
ATOM 598 C CA . THR A 1 72 ? -8.225 -1.209 12.113 1.00 95.06 72 THR A CA 1
ATOM 599 C C . THR A 1 72 ? -7.367 -1.075 10.852 1.00 95.06 72 THR A C 1
ATOM 601 O O . THR A 1 72 ? -7.693 -1.661 9.822 1.00 95.06 72 THR A O 1
ATOM 604 N N . VAL A 1 73 ? -6.228 -0.380 10.943 1.00 94.94 73 VAL A N 1
ATOM 605 C CA . VAL A 1 73 ? -5.285 -0.231 9.818 1.00 94.94 73 VAL A CA 1
ATOM 606 C C . VAL A 1 73 ? -4.696 -1.580 9.401 1.00 94.94 73 VAL A C 1
ATOM 608 O O . VAL A 1 73 ? -4.590 -1.872 8.213 1.00 94.94 73 VAL A O 1
ATOM 611 N N . LYS A 1 74 ? -4.330 -2.430 10.367 1.00 92.31 74 LYS A N 1
ATOM 612 C CA . LYS A 1 74 ? -3.789 -3.769 10.088 1.00 92.31 74 LYS A CA 1
ATOM 613 C C . LYS A 1 74 ? -4.815 -4.698 9.444 1.00 92.31 74 LYS A C 1
ATOM 615 O O . LYS A 1 74 ? -4.434 -5.476 8.574 1.00 92.31 74 LYS A O 1
ATOM 620 N N . VAL A 1 75 ? -6.080 -4.628 9.860 1.00 93.56 75 VAL A N 1
ATOM 621 C CA . VAL A 1 75 ? -7.175 -5.385 9.235 1.00 93.56 75 VAL A CA 1
ATOM 622 C C . VAL A 1 75 ? -7.334 -4.944 7.784 1.00 93.56 75 VAL A C 1
ATOM 624 O O . VAL A 1 75 ? -7.215 -5.779 6.898 1.00 93.56 75 VAL A O 1
ATOM 627 N N . ALA A 1 76 ? -7.459 -3.639 7.531 1.00 93.25 76 ALA A N 1
ATOM 628 C CA . ALA A 1 76 ? -7.557 -3.097 6.175 1.00 93.25 76 ALA A CA 1
ATOM 629 C C . ALA A 1 76 ? -6.361 -3.496 5.292 1.00 93.25 76 ALA A C 1
ATOM 631 O O . ALA A 1 76 ? -6.525 -3.953 4.166 1.00 93.25 76 ALA A O 1
ATOM 632 N N . PHE A 1 77 ? -5.143 -3.400 5.828 1.00 92.44 77 PHE A N 1
ATOM 633 C CA . PHE A 1 77 ? -3.937 -3.851 5.139 1.00 92.44 77 PHE A CA 1
ATOM 634 C C . PHE A 1 77 ? -3.980 -5.348 4.797 1.00 92.44 77 PHE A C 1
ATOM 636 O O . PHE A 1 77 ? -3.580 -5.742 3.704 1.00 92.44 77 PHE A O 1
ATOM 643 N N . LYS A 1 78 ? -4.488 -6.189 5.704 1.00 90.62 78 LYS A N 1
ATOM 644 C CA . LYS A 1 78 ? -4.652 -7.627 5.465 1.00 90.62 78 LYS A CA 1
ATOM 645 C C . LYS A 1 78 ? -5.699 -7.919 4.385 1.00 90.62 78 LYS A C 1
ATOM 647 O O . LYS A 1 78 ? -5.470 -8.821 3.585 1.00 90.62 78 LYS A O 1
ATOM 652 N N . GLU A 1 79 ? -6.786 -7.155 4.321 1.00 91.38 79 GLU A N 1
ATOM 653 C CA . GLU A 1 79 ? -7.787 -7.278 3.249 1.00 91.38 79 GLU A CA 1
ATOM 654 C C . GLU A 1 79 ? -7.182 -6.955 1.875 1.00 91.38 79 GLU A C 1
ATOM 656 O O . GLU A 1 79 ? -7.325 -7.741 0.938 1.00 91.38 79 GLU A O 1
ATOM 661 N N . LEU A 1 80 ? -6.382 -5.885 1.771 1.00 88.88 80 LEU A N 1
ATOM 662 C CA . LEU A 1 80 ? -5.659 -5.538 0.536 1.00 88.88 80 LEU A CA 1
ATOM 663 C C . LEU A 1 80 ? -4.690 -6.648 0.078 1.00 88.88 80 LEU A C 1
ATOM 665 O O . LEU A 1 80 ? -4.518 -6.883 -1.121 1.00 88.88 80 LEU A O 1
ATOM 669 N N . LEU A 1 81 ? -4.077 -7.372 1.022 1.00 87.25 81 LEU A N 1
ATOM 670 C CA . LEU A 1 81 ? -3.292 -8.574 0.714 1.00 87.25 81 LEU A CA 1
ATOM 671 C C . LEU A 1 81 ? -4.172 -9.725 0.224 1.00 87.25 81 LEU A C 1
ATOM 673 O O . LEU A 1 81 ? -3.793 -10.422 -0.717 1.00 87.25 81 LEU A O 1
ATOM 677 N N . GLY A 1 82 ? -5.338 -9.919 0.842 1.00 84.88 82 GLY A N 1
ATOM 678 C CA . GLY A 1 82 ? -6.323 -10.928 0.448 1.00 84.88 82 GLY A CA 1
ATOM 679 C C . GLY A 1 82 ? -6.885 -10.703 -0.957 1.00 84.88 82 GLY A C 1
ATOM 680 O O . GLY A 1 82 ? -7.129 -11.664 -1.685 1.00 84.88 82 GLY A O 1
ATOM 681 N N . HIS A 1 83 ? -7.026 -9.445 -1.379 1.00 81.56 83 HIS A N 1
ATOM 682 C CA . HIS A 1 83 ? -7.392 -9.083 -2.752 1.00 81.56 83 HIS A CA 1
ATOM 683 C C . HIS A 1 83 ? -6.267 -9.341 -3.770 1.00 81.56 83 HIS A C 1
ATOM 685 O O . HIS A 1 83 ? -6.528 -9.484 -4.967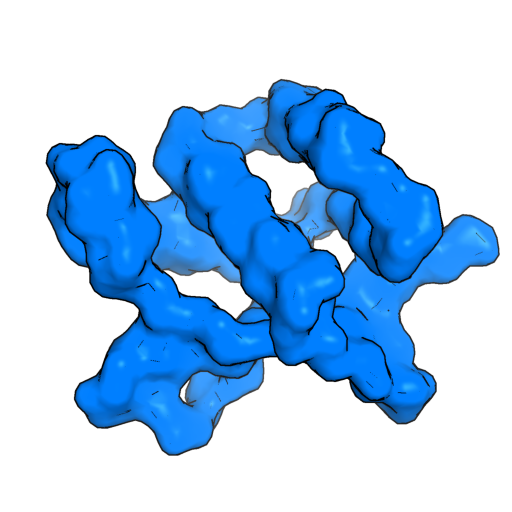 1.00 81.56 83 HIS A O 1
ATOM 691 N N . GLY A 1 84 ? -5.021 -9.457 -3.299 1.00 80.44 84 GLY A N 1
ATOM 692 C CA . GLY A 1 84 ? -3.837 -9.613 -4.139 1.00 80.44 84 GLY A CA 1
ATOM 693 C C . GLY A 1 84 ? -3.383 -8.311 -4.800 1.00 80.44 84 GLY A C 1
ATOM 694 O O . GLY A 1 84 ? -2.627 -8.372 -5.770 1.00 80.44 84 GLY A O 1
ATOM 695 N N . ASP A 1 85 ? -3.838 -7.161 -4.295 1.00 77.94 85 ASP A N 1
ATOM 696 C CA . ASP A 1 85 ? -3.497 -5.829 -4.817 1.00 77.94 85 ASP A CA 1
ATOM 697 C C . ASP A 1 85 ? -2.063 -5.435 -4.420 1.00 77.94 85 ASP A C 1
ATOM 699 O O . ASP A 1 85 ? -1.366 -4.715 -5.134 1.00 77.94 85 ASP A O 1
ATOM 703 N N . ILE A 1 86 ? -1.601 -5.972 -3.287 1.00 85.38 86 ILE A N 1
ATOM 704 C CA . ILE A 1 86 ? -0.244 -5.842 -2.756 1.00 85.38 86 ILE A CA 1
ATOM 705 C C . ILE A 1 86 ? 0.292 -7.202 -2.306 1.00 85.38 86 ILE A C 1
ATOM 707 O O . ILE A 1 86 ? -0.461 -8.141 -2.046 1.00 85.38 86 ILE A O 1
ATOM 711 N N . ARG A 1 87 ? 1.618 -7.320 -2.191 1.00 85.38 87 ARG A N 1
ATOM 712 C CA . ARG A 1 87 ? 2.287 -8.497 -1.612 1.00 85.38 87 ARG A CA 1
ATOM 713 C C . ARG A 1 87 ? 3.208 -8.070 -0.478 1.00 85.38 87 ARG A C 1
ATOM 715 O O . ARG A 1 87 ? 3.850 -7.029 -0.581 1.00 85.38 87 ARG A O 1
ATOM 722 N N . VAL A 1 88 ? 3.322 -8.887 0.571 1.00 84.75 88 VAL A N 1
ATOM 723 C CA . VAL A 1 88 ? 4.343 -8.700 1.617 1.00 84.75 88 VAL A CA 1
ATOM 724 C C . VAL A 1 88 ? 5.354 -9.824 1.544 1.00 84.75 88 VAL A C 1
ATOM 726 O O . VAL A 1 88 ? 4.971 -10.990 1.463 1.00 84.75 88 VAL A O 1
ATOM 729 N N . ASN A 1 89 ? 6.638 -9.494 1.657 1.00 75.31 89 ASN A N 1
ATOM 730 C CA . ASN A 1 89 ? 7.655 -10.496 1.954 1.00 75.31 89 ASN A CA 1
ATOM 731 C C . ASN A 1 89 ? 7.840 -10.562 3.479 1.00 75.31 89 ASN A C 1
ATOM 733 O O . ASN A 1 89 ? 8.710 -9.919 4.068 1.00 75.31 89 ASN A O 1
ATOM 737 N N . SER A 1 90 ? 6.926 -11.253 4.160 1.00 59.03 90 SER A N 1
ATOM 738 C CA . SER A 1 90 ? 6.874 -11.298 5.623 1.00 59.03 90 SER A CA 1
ATOM 739 C C . SER A 1 90 ? 7.902 -12.282 6.185 1.00 59.03 90 SER A C 1
ATOM 741 O O . SER A 1 90 ? 7.548 -13.386 6.596 1.00 59.03 90 SER A O 1
ATOM 743 N N . ARG A 1 91 ? 9.184 -11.903 6.207 1.00 55.06 91 ARG A N 1
ATOM 744 C CA . ARG A 1 91 ? 10.188 -12.613 7.026 1.00 55.06 91 ARG A CA 1
ATOM 745 C C . ARG A 1 91 ? 11.154 -11.725 7.803 1.00 55.06 91 ARG A C 1
ATOM 747 O O . ARG A 1 91 ? 11.754 -12.230 8.741 1.00 55.06 91 ARG A O 1
ATOM 754 N N . GLN A 1 92 ? 11.298 -10.437 7.484 1.00 49.75 92 GLN A N 1
ATOM 755 C CA . GLN A 1 92 ? 12.458 -9.699 8.000 1.00 49.75 92 GLN A CA 1
ATOM 756 C C . GLN A 1 92 ? 12.251 -8.889 9.295 1.00 49.75 92 GLN A C 1
ATOM 758 O O . GLN A 1 92 ? 13.201 -8.827 10.062 1.00 49.75 92 GLN A O 1
ATOM 763 N N . HIS A 1 93 ? 11.066 -8.353 9.638 1.00 50.25 93 HIS A N 1
ATOM 764 C CA . HIS A 1 93 ? 10.960 -7.433 10.799 1.00 50.25 93 HIS A CA 1
ATOM 765 C C . HIS A 1 93 ? 9.635 -7.496 11.590 1.00 50.25 93 HIS A C 1
ATOM 767 O O . HIS A 1 93 ? 8.975 -6.484 11.822 1.00 50.25 93 HIS A O 1
ATOM 773 N N . ALA A 1 94 ? 9.237 -8.680 12.073 1.00 52.44 94 ALA A N 1
ATOM 774 C CA . ALA A 1 94 ? 8.045 -8.811 12.929 1.00 52.44 94 ALA A CA 1
ATOM 775 C C . ALA A 1 94 ? 8.153 -8.042 14.267 1.00 52.44 94 ALA A C 1
ATOM 777 O O . ALA A 1 94 ? 7.127 -7.634 14.811 1.00 52.44 94 ALA A O 1
ATOM 778 N N . LYS A 1 95 ? 9.376 -7.811 14.780 1.00 57.75 95 LYS A N 1
ATOM 779 C CA . LYS A 1 95 ? 9.609 -7.064 16.033 1.00 57.75 95 LYS A CA 1
ATOM 780 C C . LYS A 1 95 ? 9.243 -5.580 15.930 1.00 57.75 95 LYS A C 1
ATOM 782 O O . LYS A 1 95 ? 8.741 -5.028 16.902 1.00 57.75 95 LYS A O 1
ATOM 787 N N . ASP A 1 96 ? 9.394 -4.980 14.750 1.00 64.50 96 ASP A N 1
ATOM 788 C CA . ASP A 1 96 ? 9.239 -3.530 14.570 1.00 64.50 96 ASP A CA 1
ATOM 789 C C . ASP A 1 96 ? 7.900 -3.144 13.925 1.00 64.50 96 ASP A C 1
ATOM 791 O O . ASP A 1 96 ? 7.617 -1.967 13.717 1.00 64.50 96 ASP A O 1
ATOM 795 N N . GLN A 1 97 ? 7.041 -4.129 13.628 1.00 71.56 97 GLN A N 1
ATOM 796 C CA . GLN A 1 97 ? 5.753 -3.928 12.944 1.00 71.56 97 GLN A CA 1
ATOM 797 C C . GLN A 1 97 ? 5.896 -3.226 11.577 1.00 71.56 97 GLN A C 1
ATOM 799 O O . GLN A 1 97 ? 4.969 -2.553 11.125 1.00 71.56 97 GLN A O 1
ATOM 804 N N . VAL A 1 98 ? 7.050 -3.402 10.922 1.00 84.19 98 VAL A N 1
ATOM 805 C CA . VAL A 1 98 ? 7.360 -2.868 9.591 1.00 84.19 98 VAL A CA 1
ATOM 806 C C . VAL A 1 98 ? 7.245 -3.980 8.548 1.00 84.19 98 VAL A C 1
ATOM 808 O O . VAL A 1 98 ? 7.806 -5.066 8.704 1.00 84.19 98 VAL A O 1
ATOM 811 N N . PHE A 1 99 ? 6.528 -3.705 7.461 1.00 85.31 99 PHE A N 1
ATOM 812 C CA . PHE A 1 99 ? 6.242 -4.650 6.384 1.00 85.31 99 PHE A CA 1
ATOM 813 C C . PHE A 1 99 ? 6.945 -4.221 5.094 1.00 85.31 99 PHE A C 1
ATOM 815 O O . PHE A 1 99 ? 6.783 -3.086 4.658 1.00 85.31 99 PHE A O 1
ATOM 822 N N . LEU A 1 100 ? 7.689 -5.124 4.449 1.00 88.19 100 LEU A N 1
ATOM 823 C CA . LEU A 1 100 ? 8.177 -4.898 3.086 1.00 88.19 100 LEU A CA 1
ATOM 824 C C . LEU A 1 100 ? 7.039 -5.173 2.100 1.00 88.19 100 LEU A C 1
ATOM 826 O O . LEU A 1 100 ? 6.684 -6.333 1.878 1.00 88.19 100 LEU A O 1
ATOM 830 N N . VAL A 1 101 ? 6.475 -4.113 1.530 1.00 89.50 101 VAL A N 1
ATOM 831 C CA . VAL A 1 101 ? 5.342 -4.162 0.601 1.00 89.50 101 VAL A CA 1
ATOM 832 C C . VAL A 1 101 ? 5.845 -4.070 -0.832 1.00 89.50 101 VAL A C 1
ATOM 834 O O . VAL A 1 101 ? 6.722 -3.260 -1.122 1.00 89.50 101 VAL A O 1
ATOM 837 N N . ARG A 1 102 ? 5.276 -4.887 -1.721 1.00 87.62 102 ARG A N 1
ATOM 838 C CA . ARG A 1 102 ? 5.581 -4.935 -3.155 1.00 87.62 102 ARG A CA 1
ATOM 839 C C . ARG A 1 102 ? 4.338 -4.680 -4.005 1.00 87.62 102 ARG A C 1
ATOM 841 O O . ARG A 1 102 ? 3.273 -5.236 -3.729 1.00 87.62 102 ARG A O 1
ATOM 848 N N . PHE A 1 103 ? 4.524 -3.907 -5.070 1.00 84.69 103 PHE A N 1
ATOM 849 C CA . PHE A 1 103 ? 3.546 -3.566 -6.100 1.00 84.69 103 PHE A CA 1
ATOM 850 C C . PHE A 1 103 ? 4.051 -4.041 -7.456 1.00 84.69 103 PHE A C 1
ATOM 852 O O . PHE A 1 103 ? 5.042 -3.519 -7.972 1.00 84.69 103 PHE A O 1
ATOM 859 N N . LYS A 1 104 ? 3.370 -5.024 -8.049 1.00 75.31 104 LYS A N 1
ATOM 860 C CA . LYS A 1 104 ? 3.746 -5.528 -9.370 1.00 75.31 104 LYS A CA 1
ATOM 861 C C . LYS A 1 104 ? 3.497 -4.447 -10.418 1.00 75.31 104 LYS A C 1
ATOM 863 O O . LYS A 1 104 ? 2.379 -3.947 -10.520 1.00 75.31 104 LYS A O 1
ATOM 868 N N . VAL A 1 105 ? 4.509 -4.134 -11.223 1.00 68.56 105 VAL A N 1
ATOM 869 C CA . VAL A 1 105 ? 4.308 -3.273 -12.388 1.00 68.56 105 VAL A CA 1
ATOM 870 C C . VAL A 1 105 ? 3.567 -4.082 -13.443 1.00 68.56 105 VAL A C 1
ATOM 872 O O . VAL A 1 105 ? 4.000 -5.166 -13.845 1.00 68.56 105 VAL A O 1
ATOM 875 N N . VAL A 1 106 ? 2.418 -3.572 -13.871 1.00 62.53 106 VAL A N 1
ATOM 876 C CA . VAL A 1 106 ? 1.700 -4.119 -15.018 1.00 62.53 106 VAL A CA 1
ATOM 877 C C . VAL A 1 106 ? 2.293 -3.455 -16.253 1.00 62.53 106 VAL A C 1
ATOM 879 O O . VAL A 1 106 ? 2.257 -2.231 -16.372 1.00 62.53 106 VAL A O 1
ATOM 882 N N . LYS A 1 107 ? 2.896 -4.251 -17.142 1.00 54.50 107 LYS A N 1
ATOM 883 C CA . LYS A 1 107 ? 3.268 -3.766 -18.473 1.00 54.50 107 LYS A CA 1
ATOM 884 C C . LYS A 1 107 ? 1.974 -3.452 -19.222 1.00 54.50 107 LYS A C 1
ATOM 886 O O . LYS A 1 107 ? 1.105 -4.322 -19.274 1.00 54.50 107 LYS A O 1
ATOM 891 N N . ASN A 1 108 ? 1.870 -2.246 -19.772 1.00 49.91 108 ASN A N 1
ATOM 892 C CA . ASN A 1 108 ? 1.024 -2.042 -20.945 1.00 49.91 108 ASN A CA 1
ATOM 893 C C . ASN A 1 108 ? 1.679 -2.728 -22.143 1.00 49.91 108 ASN A C 1
ATOM 895 O O . ASN A 1 108 ? 2.929 -2.658 -22.233 1.00 49.91 108 ASN A O 1
#

Radius of gyration: 13.21 Å; Cα contacts (8 Å, |Δi|>4): 138; chains: 1; bounding box: 29×25×37 Å

Secondary structure (DSSP, 8-state):
-PPP----TTS-HHHHHHHHHHTT--HHHHHHHHHHHHHHHHH-EEETTTTEEEEEE-HHHHHHHTT--HHHHHHHHHHHHHHTSSEE-TTS-TTTT-EEEEEEPPP-

Organism: NCBI:txid1720083

Mean predicted aligned error: 5.69 Å

Solvent-accessible surface area (backbone atoms only — not comparable to full-atom values): 6385 Å² total; per-residue (Å²): 130,64,60,86,69,83,70,52,98,83,54,51,71,69,61,45,50,56,53,52,67,72,65,72,55,54,76,64,36,44,51,52,51,53,50,52,49,50,43,38,75,75,71,33,45,74,41,81,88,78,45,25,38,34,34,79,45,58,56,59,67,54,15,63,74,70,73,46,55,56,65,58,47,51,51,32,54,49,50,42,44,73,47,53,54,39,46,68,65,91,78,83,38,81,90,74,59,45,41,47,38,38,37,68,49,73,81,129

pLDDT: mean 82.86, std 12.25, range [49.75, 96.25]

Foldseek 3Di:
DAQAQADDLPQDLVNSLVSLVVVPADPLLSLLVSVQSVQQNPPWDADPVQQKIKGKDALVVVCVVVVHDSVSNVVSVVVNVVSVQKDWPPDDPPPRNITIIIGHHDDD